Protein AF-A0A6N9PZN3-F1 (afdb_monomer_lite)

Sequence (174 aa):
MKHQLKQAFTNPKFLVGFVLFMLMLLTAIIYPLLSPFGALDMISGGYSAPGTYVSVQDVAGSNKAEALKVETVGGSAASLLTEDNKKDMKDWLVKFGGLDESEIDISNGDALVEQWFAHYDSANKQKGITSAKKKAYVRLDNSLREAGADIILATREEDGSLAESRTVASNEFV

Foldseek 3Di:
DVVVVVVQCPDPVSVVVVVVVVVVVVCVVVVCVVPVDPPPPPVDPDDDDPPPDDDPCCFVVPPPWDQDPDPALFPQVVVLLDPVNLVLLLVCCVQFLVDDSVVRDSVDSRVSVVSCVVRDDLPTDPPPDDPVSSVVSVVSNVSSVVLQDWDWDWDQDPVRDTDTPDTHHSRTDD

pLDDT: mean 76.06, std 12.6, range [45.22, 96.19]

Radius of gyration: 31.19 Å; chains: 1; bounding box: 71×50×85 Å

Secondary structure (DSSP, 8-state):
-HHHHHHHHT-HHHHHHHHHHHHHHHHHHHHHHH--S-TT---SSSSPPTT----HHHHHH-S--EE-----S-HHHHHH--HHHHHHHHHHIIIII---GGG--SS-HHHHHHHHHHH--TTS--TT--HHHHHHHHHHHHHHHHHTSPEEEEEEPTTS-EEEEEEE-TTEE-

Structure (mmCIF, N/CA/C/O backbone):
data_AF-A0A6N9PZN3-F1
#
_entry.id   AF-A0A6N9PZN3-F1
#
loop_
_atom_site.group_PDB
_atom_site.id
_atom_site.type_symbol
_atom_site.label_atom_id
_atom_site.label_alt_id
_atom_site.label_comp_id
_atom_site.label_asym_id
_atom_site.label_entity_id
_atom_site.label_seq_id
_atom_site.pdbx_PDB_ins_code
_atom_site.Cartn_x
_atom_site.Cartn_y
_atom_site.Cartn_z
_atom_site.occupancy
_atom_site.B_iso_or_equiv
_atom_site.auth_seq_id
_atom_site.auth_comp_id
_atom_site.auth_asym_id
_atom_site.auth_atom_id
_atom_site.pdbx_PDB_model_num
ATOM 1 N N . MET A 1 1 ? -42.138 22.765 55.118 1.00 61.88 1 MET A N 1
ATOM 2 C CA . MET A 1 1 ? -41.385 22.786 53.838 1.00 61.88 1 MET A CA 1
ATOM 3 C C . MET A 1 1 ? -42.233 22.472 52.603 1.00 61.88 1 MET A C 1
ATOM 5 O O . MET A 1 1 ? -42.059 23.141 51.595 1.00 61.88 1 MET A O 1
ATOM 9 N N . LYS A 1 2 ? -43.201 21.540 52.659 1.00 73.50 2 LYS A N 1
ATOM 10 C CA . LYS A 1 2 ? -44.092 21.206 51.521 1.00 73.50 2 LYS A CA 1
ATOM 11 C C . LYS A 1 2 ? -44.794 22.427 50.892 1.00 73.50 2 LYS A C 1
ATOM 13 O O . LYS A 1 2 ? -44.926 22.514 49.678 1.00 73.50 2 LYS A O 1
ATOM 18 N N . HIS A 1 3 ? -45.186 23.395 51.724 1.00 78.25 3 HIS A N 1
ATOM 19 C CA . HIS A 1 3 ? -45.848 24.628 51.287 1.00 78.25 3 HIS A CA 1
ATOM 20 C C . HIS A 1 3 ? -44.911 25.602 50.549 1.00 78.25 3 HIS A C 1
ATOM 22 O O . HIS A 1 3 ? -45.332 26.247 49.596 1.00 78.25 3 HIS A O 1
ATOM 28 N N . GLN A 1 4 ? -43.637 25.661 50.950 1.00 77.50 4 GLN A N 1
ATOM 29 C CA . GLN A 1 4 ? -42.615 26.506 50.319 1.00 77.50 4 GLN A CA 1
ATOM 30 C C . GLN A 1 4 ? -42.204 25.951 48.948 1.00 77.50 4 GLN A C 1
ATOM 32 O O . GLN A 1 4 ? -42.106 26.707 47.989 1.00 77.50 4 GLN A O 1
ATOM 37 N N . LEU A 1 5 ? -42.065 24.623 48.827 1.00 77.31 5 LEU A N 1
ATOM 38 C CA . LEU A 1 5 ? -41.862 23.958 47.533 1.00 77.31 5 LEU A CA 1
ATOM 39 C C . LEU A 1 5 ? -43.017 24.246 46.571 1.00 77.31 5 LEU A C 1
ATOM 41 O O . LEU A 1 5 ? -42.789 24.641 45.433 1.00 77.31 5 LEU A O 1
ATOM 45 N N . LYS A 1 6 ? -44.264 24.116 47.039 1.00 79.31 6 LYS A N 1
ATOM 46 C CA . LYS A 1 6 ? -45.448 24.392 46.214 1.00 79.31 6 LYS A CA 1
ATOM 47 C C . LYS A 1 6 ? -45.486 25.848 45.729 1.00 79.31 6 LYS A C 1
ATOM 49 O O . LYS A 1 6 ? -45.873 26.092 44.593 1.00 79.31 6 LYS A O 1
ATOM 54 N N . GLN A 1 7 ? -45.035 26.786 46.565 1.00 79.00 7 GLN A N 1
ATOM 55 C CA . GLN A 1 7 ? -44.965 28.212 46.240 1.00 79.00 7 GLN A CA 1
ATOM 56 C C . GLN A 1 7 ? -43.859 28.545 45.222 1.00 79.00 7 GLN A C 1
ATOM 58 O O . GLN A 1 7 ? -44.049 29.423 44.377 1.00 79.00 7 GLN A O 1
ATOM 63 N N . ALA A 1 8 ? -42.734 27.825 45.249 1.00 78.69 8 ALA A N 1
ATOM 64 C CA . ALA A 1 8 ? -41.669 27.978 44.258 1.00 78.69 8 ALA A CA 1
ATOM 65 C C . ALA A 1 8 ? -42.148 27.592 42.846 1.00 78.69 8 ALA A C 1
ATOM 67 O O . ALA A 1 8 ? -41.953 28.356 41.903 1.00 78.69 8 ALA A O 1
ATOM 68 N N . PHE A 1 9 ? -42.870 26.473 42.709 1.00 79.44 9 PHE A N 1
ATOM 69 C CA . PHE A 1 9 ? -43.388 25.992 41.418 1.00 79.44 9 PHE A CA 1
ATOM 70 C C . PHE A 1 9 ? -44.537 26.825 40.828 1.00 79.44 9 PHE A C 1
ATOM 72 O O . PHE A 1 9 ? -44.836 26.690 39.645 1.00 79.44 9 PHE A O 1
ATOM 79 N N . THR A 1 10 ? -45.160 27.709 41.608 1.00 84.44 10 THR A N 1
ATOM 80 C CA . THR A 1 10 ? -46.154 28.674 41.101 1.00 84.44 10 THR A CA 1
ATOM 81 C C . THR A 1 10 ? -45.542 29.934 40.490 1.00 84.44 10 THR A C 1
ATOM 83 O O . THR A 1 10 ? -46.254 30.690 39.833 1.00 84.44 10 THR A O 1
ATOM 86 N N . ASN A 1 11 ? -44.243 30.195 40.685 1.00 88.19 11 ASN A N 1
ATOM 87 C CA . ASN A 1 11 ? -43.590 31.352 40.079 1.00 88.19 11 ASN A CA 1
ATOM 88 C C . ASN A 1 11 ? -43.159 31.023 38.634 1.00 88.19 11 ASN A C 1
ATOM 90 O O . ASN A 1 11 ? -42.298 30.160 38.444 1.00 88.19 11 ASN A O 1
ATOM 94 N N . PRO A 1 12 ? -43.679 31.725 37.609 1.00 86.19 12 PRO A N 1
ATOM 95 C CA . PRO A 1 12 ? -43.392 31.411 36.209 1.00 86.19 12 PRO A CA 1
ATOM 96 C C . PRO A 1 12 ? -41.902 31.525 35.857 1.00 86.19 12 PRO A C 1
ATOM 98 O O . PRO A 1 12 ? -41.405 30.744 35.052 1.00 86.19 12 PRO A O 1
ATOM 101 N N . LYS A 1 13 ? -41.150 32.433 36.498 1.00 88.12 13 LYS A N 1
ATOM 102 C CA . LYS A 1 13 ? -39.698 32.571 36.268 1.00 88.12 13 LYS A CA 1
ATOM 103 C C . LYS A 1 13 ? -38.914 31.373 36.809 1.00 88.12 13 LYS A C 1
ATOM 105 O O . LYS A 1 13 ? -37.952 30.936 36.185 1.00 88.12 13 LYS A O 1
ATOM 110 N N . PHE A 1 14 ? -39.345 30.835 37.952 1.00 90.12 14 PHE A N 1
ATOM 111 C CA . PHE A 1 14 ? -38.751 29.633 38.535 1.00 90.12 14 PHE A CA 1
ATOM 112 C C . PHE A 1 14 ? -39.065 28.400 37.684 1.00 90.12 14 PHE A C 1
ATOM 114 O O . PHE A 1 14 ? -38.170 27.603 37.421 1.00 90.12 14 PHE A O 1
ATOM 121 N N . LEU A 1 15 ? -40.304 28.277 37.197 1.00 90.06 15 LEU A N 1
ATOM 122 C CA . LEU A 1 15 ? -40.718 27.150 36.364 1.00 90.06 15 LEU A CA 1
ATOM 123 C C . LEU A 1 15 ? -39.910 27.070 35.059 1.00 90.06 15 LEU A C 1
ATOM 125 O O . LEU A 1 15 ? -39.448 25.992 34.703 1.00 90.06 15 LEU A O 1
ATOM 129 N N . VAL A 1 16 ? -39.671 28.203 34.388 1.00 93.62 16 VAL A N 1
ATOM 130 C CA . VAL A 1 16 ? -38.850 28.248 33.163 1.00 93.62 16 VAL A CA 1
ATOM 131 C C . VAL A 1 16 ? -37.410 27.800 33.434 1.00 93.62 16 VAL A C 1
ATOM 133 O O . VAL A 1 16 ? -36.884 26.956 32.711 1.00 93.62 16 VAL A O 1
ATOM 136 N N . GLY A 1 17 ? -36.784 28.313 34.499 1.00 92.19 17 GLY A N 1
ATOM 137 C CA . GLY A 1 17 ? -35.430 27.901 34.885 1.00 92.19 17 GLY A CA 1
ATOM 138 C C . GLY A 1 17 ? -35.352 26.420 35.266 1.00 92.19 17 GLY A C 1
ATOM 139 O O . GLY A 1 17 ? -34.420 25.726 34.868 1.00 92.19 17 GLY A O 1
ATOM 140 N N . PHE A 1 18 ? -36.363 25.914 35.976 1.00 93.00 18 PHE A N 1
ATOM 141 C CA . PHE A 1 18 ? -36.456 24.505 36.351 1.00 93.00 18 PHE A CA 1
ATOM 142 C C . PHE A 1 18 ? -36.615 23.587 35.132 1.00 93.00 18 PHE A C 1
ATOM 144 O O . PHE A 1 18 ? -35.986 22.533 35.081 1.00 93.00 18 PHE A O 1
ATOM 151 N N . VAL A 1 19 ? -37.405 23.989 34.132 1.00 94.12 19 VAL A N 1
ATOM 152 C CA . VAL A 1 19 ? -37.558 23.237 32.877 1.00 94.12 19 VAL A CA 1
ATOM 153 C C . VAL A 1 19 ? -36.246 23.199 32.094 1.00 94.12 19 VAL A C 1
ATOM 155 O O . VAL A 1 19 ? -35.852 22.125 31.649 1.00 94.12 19 VAL A O 1
ATOM 158 N N . LEU A 1 20 ? -35.534 24.325 31.973 1.00 94.50 20 LEU A N 1
ATOM 159 C CA . LEU A 1 20 ? -34.215 24.363 31.327 1.00 94.50 20 LEU A CA 1
ATOM 160 C C . LEU A 1 20 ? -33.199 23.473 32.048 1.00 94.50 20 LEU A C 1
ATOM 162 O O . LEU A 1 20 ? -32.490 22.703 31.405 1.00 94.50 20 LEU A O 1
ATOM 166 N N . PHE A 1 21 ? -33.167 23.533 33.381 1.00 95.44 21 PHE A N 1
ATOM 167 C CA . PHE A 1 21 ? -32.313 22.668 34.190 1.00 95.44 21 PHE A CA 1
ATOM 168 C C . PHE A 1 21 ? -32.648 21.188 33.984 1.00 95.44 21 PHE A C 1
ATOM 170 O O . PHE A 1 21 ? -31.749 20.388 33.741 1.00 95.44 21 PHE A O 1
ATOM 177 N N . MET A 1 22 ? -33.934 20.825 34.028 1.00 95.62 22 MET A N 1
ATOM 178 C CA . MET A 1 22 ? -34.363 19.450 33.782 1.00 95.62 22 MET A CA 1
ATOM 179 C C . MET A 1 22 ? -34.015 18.982 32.375 1.00 95.62 22 MET A C 1
ATOM 181 O O . MET A 1 22 ? -33.626 17.832 32.218 1.00 95.62 22 MET A O 1
ATOM 185 N N . LEU A 1 23 ? -34.105 19.854 31.370 1.00 96.19 23 LEU A N 1
ATOM 186 C CA . LEU A 1 23 ? -33.727 19.534 29.998 1.00 96.19 23 LEU A CA 1
ATOM 187 C C . LEU A 1 23 ? -32.220 19.274 29.888 1.00 96.19 23 LEU A C 1
ATOM 189 O O . LEU A 1 23 ? -31.833 18.251 29.330 1.00 96.19 23 LEU A O 1
ATOM 193 N N . MET A 1 24 ? -31.377 20.120 30.493 1.00 94.06 24 MET A N 1
ATOM 194 C CA . MET A 1 24 ? -29.927 19.884 30.550 1.00 94.06 24 MET A CA 1
ATOM 195 C C . MET A 1 24 ? -29.587 18.588 31.298 1.00 94.06 24 MET A C 1
ATOM 197 O O . MET A 1 24 ? -28.768 17.797 30.827 1.00 94.06 24 MET A O 1
ATOM 201 N N . LEU A 1 25 ? -30.250 18.328 32.428 1.00 94.19 25 LEU A N 1
ATOM 202 C CA . LEU A 1 25 ? -30.064 17.105 33.208 1.00 94.19 25 LEU A CA 1
ATOM 203 C C . LEU A 1 25 ? -30.464 15.858 32.402 1.00 94.19 25 LEU A C 1
ATOM 205 O O . LEU A 1 25 ? -29.723 14.880 32.369 1.00 94.19 25 LEU A O 1
ATOM 209 N N . LEU A 1 26 ? -31.600 15.912 31.701 1.00 94.31 26 LEU A N 1
ATOM 210 C CA . LEU A 1 26 ? -32.060 14.846 30.810 1.00 94.31 26 LEU A CA 1
ATOM 211 C C . LEU A 1 26 ? -31.068 14.599 29.681 1.00 94.31 26 LEU A C 1
ATOM 213 O O . LEU A 1 26 ? -30.733 13.447 29.420 1.00 94.31 26 LEU A O 1
ATOM 217 N N . THR A 1 27 ? -30.559 15.657 29.045 1.00 88.75 27 THR A N 1
ATOM 218 C CA . THR A 1 27 ? -29.546 15.505 27.995 1.00 88.75 27 THR A CA 1
ATOM 219 C C . THR A 1 27 ? -28.266 14.880 28.536 1.00 88.75 27 THR A C 1
ATOM 221 O O . THR A 1 27 ? -27.727 13.993 27.889 1.00 88.75 27 THR A O 1
ATOM 224 N N . ALA A 1 28 ? -27.823 15.242 29.744 1.00 88.00 28 ALA A N 1
ATOM 225 C CA . ALA A 1 28 ? -26.629 14.664 30.358 1.00 88.00 28 ALA A CA 1
ATOM 226 C C . ALA A 1 28 ? -26.782 13.169 30.693 1.00 88.00 28 ALA A C 1
ATOM 228 O O . ALA A 1 28 ? -25.796 12.440 30.661 1.00 88.00 28 ALA A O 1
ATOM 229 N N . ILE A 1 29 ? -28.001 12.705 30.991 1.00 88.44 29 ILE A N 1
ATOM 230 C CA . ILE A 1 29 ? -28.285 11.290 31.281 1.00 88.44 29 ILE A CA 1
ATOM 231 C C . ILE A 1 29 ? -28.529 10.490 29.995 1.00 88.44 29 ILE A C 1
ATOM 233 O O . ILE A 1 29 ? -28.036 9.375 29.870 1.00 88.44 29 ILE A O 1
ATOM 237 N N . ILE A 1 30 ? -29.285 11.032 29.034 1.00 88.81 30 ILE A N 1
ATOM 238 C CA . ILE A 1 30 ? -29.660 10.322 27.799 1.00 88.81 30 ILE A CA 1
ATOM 239 C C . ILE A 1 30 ? -28.504 10.275 26.795 1.00 88.81 30 ILE A C 1
ATOM 241 O O . ILE A 1 30 ? -28.333 9.264 26.114 1.00 88.81 30 ILE A O 1
ATOM 245 N N . TYR A 1 31 ? -27.709 11.342 26.688 1.00 82.25 31 TYR A N 1
ATOM 246 C CA . TYR A 1 31 ? -26.645 11.436 25.685 1.00 82.25 31 TYR A CA 1
ATOM 247 C C . TYR A 1 31 ? -25.620 10.285 25.780 1.00 82.25 31 TYR A C 1
ATOM 249 O O . TYR A 1 31 ? -25.366 9.662 24.749 1.00 82.25 31 TYR A O 1
ATOM 257 N N . PRO A 1 32 ? -25.116 9.898 26.973 1.00 79.12 32 PRO A N 1
ATOM 258 C CA . PRO A 1 32 ? -24.222 8.745 27.106 1.00 79.12 32 PRO A CA 1
ATOM 259 C C . PRO A 1 32 ? -24.856 7.395 26.737 1.00 79.12 32 PRO A C 1
ATOM 261 O O . PRO A 1 32 ? -24.139 6.490 26.325 1.00 79.12 32 PRO A O 1
ATOM 264 N N . LEU A 1 33 ? -26.183 7.233 26.860 1.00 81.88 33 LEU A N 1
ATOM 265 C CA . LEU A 1 33 ? -26.858 5.994 26.444 1.00 81.88 33 LEU A CA 1
ATOM 266 C C . LEU A 1 33 ? -26.947 5.858 24.918 1.00 81.88 33 LEU A C 1
ATOM 268 O O . LEU A 1 33 ? -26.920 4.743 24.405 1.00 81.88 33 LEU A O 1
ATOM 272 N N . LEU A 1 34 ? -27.085 6.974 24.199 1.00 79.06 34 LEU A N 1
ATOM 273 C CA . LEU A 1 34 ? -27.162 6.989 22.734 1.00 79.06 34 LEU A CA 1
ATOM 274 C C . LEU A 1 34 ? -25.773 7.010 22.079 1.00 79.06 34 LEU A C 1
ATOM 276 O O . LEU A 1 34 ? -25.614 6.498 20.974 1.00 79.06 34 LEU A O 1
ATOM 280 N N . SER A 1 35 ? -24.777 7.585 22.757 1.00 70.56 35 SER A N 1
ATOM 281 C CA . SER A 1 35 ? -23.383 7.646 22.316 1.00 70.56 35 SER A CA 1
ATOM 282 C C . SER A 1 35 ? -22.458 7.145 23.433 1.00 70.56 35 SER A C 1
ATOM 284 O O . SER A 1 35 ? -21.908 7.960 24.177 1.00 70.56 35 SER A O 1
ATOM 286 N N . PRO A 1 36 ? -22.268 5.817 23.559 1.00 64.69 36 PRO A N 1
ATOM 287 C CA . PRO A 1 36 ? -21.440 5.223 24.611 1.00 64.69 36 PRO A CA 1
ATOM 288 C C . PRO A 1 36 ? -19.939 5.489 24.433 1.00 64.69 36 PRO A C 1
ATOM 290 O O . PRO A 1 36 ? -19.169 5.258 25.361 1.00 64.69 36 PRO A O 1
ATOM 293 N N . PHE A 1 37 ? -19.510 5.963 23.261 1.00 59.38 37 PHE A N 1
ATOM 294 C CA . PHE A 1 37 ? -18.111 6.285 23.001 1.00 59.38 37 PHE A CA 1
ATOM 295 C C . PHE A 1 37 ? -17.765 7.632 23.637 1.00 59.38 37 PHE A C 1
ATOM 297 O O . PHE A 1 37 ? -18.381 8.658 23.325 1.00 59.38 37 PHE A O 1
ATOM 304 N N . GLY A 1 38 ? -16.789 7.631 24.547 1.00 62.94 38 GLY A N 1
ATOM 305 C CA . GLY A 1 38 ? -16.295 8.854 25.157 1.00 62.94 38 GLY A CA 1
ATOM 306 C C . GLY A 1 38 ? -15.686 9.750 24.085 1.00 62.94 38 GLY A C 1
ATOM 307 O O . GLY A 1 38 ? -14.884 9.296 23.274 1.00 62.94 38 GLY A O 1
ATOM 308 N N . ALA A 1 39 ? -15.994 11.049 24.110 1.00 52.28 39 ALA A N 1
ATOM 309 C CA . ALA A 1 39 ? -15.375 12.042 23.218 1.00 52.28 39 ALA A CA 1
ATOM 310 C C . ALA A 1 39 ? -13.831 12.128 23.353 1.00 52.28 39 ALA A C 1
ATOM 312 O O . ALA A 1 39 ? -13.190 12.891 22.638 1.00 52.28 39 ALA A O 1
ATOM 313 N N . LEU A 1 40 ? -13.249 11.359 24.281 1.00 53.62 40 LEU A N 1
ATOM 314 C CA . LEU A 1 40 ? -11.833 11.271 24.622 1.00 53.62 40 LEU A CA 1
ATOM 315 C C . LEU A 1 40 ? -11.193 9.910 24.301 1.00 53.62 40 LEU A C 1
ATOM 317 O O . LEU A 1 40 ? -9.983 9.790 24.466 1.00 53.62 40 LEU A O 1
ATOM 321 N N . ASP A 1 41 ? -11.933 8.917 23.793 1.00 55.62 41 ASP A N 1
ATOM 322 C CA . ASP A 1 41 ? -11.372 7.603 23.416 1.00 55.62 41 ASP A CA 1
ATOM 323 C C . ASP A 1 41 ? -10.651 7.638 22.052 1.00 55.62 41 ASP A C 1
ATOM 325 O O . ASP A 1 41 ? -10.643 6.672 21.286 1.00 55.62 41 ASP A O 1
ATOM 329 N N . MET A 1 42 ? -10.025 8.770 21.722 1.00 56.22 42 MET A N 1
ATOM 330 C CA . MET A 1 42 ? -9.203 8.919 20.525 1.00 56.22 42 MET A CA 1
ATOM 331 C C . MET A 1 42 ? -7.842 8.262 20.793 1.00 56.22 42 MET A C 1
ATOM 333 O O . MET A 1 42 ? -6.926 8.874 21.335 1.00 56.22 42 MET A O 1
ATOM 337 N N . ILE A 1 43 ? -7.748 6.968 20.479 1.00 55.75 43 ILE A N 1
ATOM 338 C CA . ILE A 1 43 ? -6.611 6.105 20.850 1.00 55.75 43 ILE A CA 1
ATOM 339 C C . ILE A 1 43 ? -5.468 6.168 19.808 1.00 55.75 43 ILE A C 1
ATOM 341 O O . ILE A 1 43 ? -4.382 5.646 20.052 1.00 55.75 43 ILE A O 1
ATOM 345 N N . SER A 1 44 ? -5.643 6.856 18.668 1.00 52.88 44 SER A N 1
ATOM 346 C CA . SER A 1 44 ? -4.559 7.098 17.697 1.00 52.88 44 SER A CA 1
ATOM 347 C C . SER A 1 44 ? -4.429 8.565 17.280 1.00 52.88 44 SER A C 1
ATOM 349 O O . SER A 1 44 ? -5.327 9.376 17.496 1.00 52.88 44 SER A O 1
ATOM 351 N N . GLY A 1 45 ? -3.287 8.914 16.677 1.00 57.03 45 GLY A N 1
ATOM 352 C CA . GLY A 1 45 ? -2.956 10.266 16.208 1.00 57.03 45 GLY A CA 1
ATOM 353 C C . GLY A 1 45 ? -3.765 10.763 14.997 1.00 57.03 45 GLY A C 1
ATOM 354 O O . GLY A 1 45 ? -3.179 11.352 14.093 1.00 57.03 45 GLY A O 1
ATOM 355 N N . GLY A 1 46 ? -5.080 10.522 14.953 1.00 61.22 46 GLY A N 1
ATOM 356 C CA . GLY A 1 46 ? -5.996 10.948 13.889 1.00 61.22 46 GLY A CA 1
ATOM 357 C C . GLY A 1 46 ? -7.478 10.899 14.301 1.00 61.22 46 GLY A C 1
ATOM 358 O O . GLY A 1 46 ? -7.798 10.600 15.444 1.00 61.22 46 GLY A O 1
ATOM 359 N N . TYR A 1 47 ? -8.388 11.178 13.357 1.00 56.62 47 TYR A N 1
ATOM 360 C CA . TYR A 1 47 ? -9.855 11.194 13.554 1.00 56.62 47 TYR A CA 1
ATOM 361 C 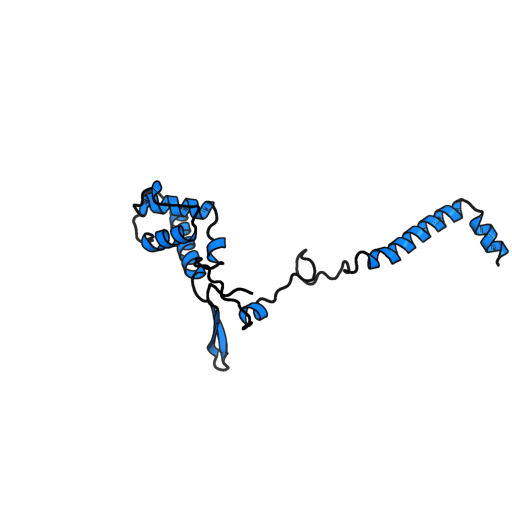C . TYR A 1 47 ? -10.536 9.824 13.355 1.00 56.62 47 TYR A C 1
ATOM 363 O O . TYR A 1 47 ? -11.737 9.756 13.093 1.00 56.62 47 TYR A O 1
ATOM 371 N N . SER A 1 48 ? -9.782 8.727 13.406 1.00 53.97 48 SER A N 1
ATOM 372 C CA . SER A 1 48 ? -10.334 7.390 13.168 1.00 53.97 48 SER A CA 1
ATOM 373 C C . SER A 1 48 ? -11.121 6.896 14.381 1.00 53.97 48 SER A C 1
ATOM 375 O O . SER A 1 48 ? -10.708 7.092 15.522 1.00 53.97 48 SER A O 1
ATOM 377 N N . ALA A 1 49 ? -12.257 6.245 14.134 1.00 54.59 49 ALA A N 1
ATOM 378 C CA . ALA A 1 49 ? -13.104 5.714 15.194 1.00 54.59 49 ALA A CA 1
ATOM 379 C C . ALA A 1 49 ? -12.426 4.538 15.931 1.00 54.59 49 ALA A C 1
ATOM 381 O O . ALA A 1 49 ? -11.769 3.711 15.283 1.00 54.59 49 ALA A O 1
ATOM 382 N N . PRO A 1 50 ? -12.623 4.402 17.257 1.00 53.12 50 PRO A N 1
ATOM 383 C CA . PRO A 1 50 ? -12.156 3.240 18.006 1.00 53.12 50 PRO A CA 1
ATOM 384 C C . PRO A 1 50 ? -12.727 1.946 17.401 1.00 53.12 50 PRO A C 1
ATOM 386 O O . PRO A 1 50 ? -13.913 1.866 17.091 1.00 53.12 50 PRO A O 1
ATOM 389 N N . GLY A 1 51 ? -11.863 0.944 17.202 1.00 55.25 51 GLY A N 1
ATOM 390 C CA . GLY A 1 51 ? -12.218 -0.345 16.586 1.00 55.25 51 GLY A CA 1
ATOM 391 C C . GLY A 1 51 ? -11.730 -0.564 15.146 1.00 55.25 51 GLY A C 1
ATOM 392 O O . GLY A 1 51 ? -11.917 -1.655 14.622 1.00 55.25 51 GLY A O 1
ATOM 393 N N . THR A 1 52 ? -11.068 0.414 14.513 1.00 54.38 52 THR A N 1
ATOM 394 C CA . THR A 1 52 ? -10.446 0.258 13.172 1.00 54.38 52 THR A CA 1
ATOM 395 C C . THR A 1 52 ? -8.947 -0.052 13.206 1.00 54.38 52 THR A C 1
ATOM 397 O O . THR A 1 52 ? -8.278 -0.044 12.174 1.00 54.38 52 THR A O 1
ATOM 400 N N . TYR A 1 53 ? -8.390 -0.322 14.385 1.00 56.44 53 TYR A N 1
ATOM 401 C CA . TYR A 1 53 ? -6.956 -0.540 14.534 1.00 56.44 53 TYR A CA 1
ATOM 402 C C . TYR A 1 53 ? -6.626 -2.014 14.357 1.00 56.44 53 TYR A C 1
ATOM 404 O O . TYR A 1 53 ? -6.935 -2.837 15.216 1.00 56.44 53 TYR A O 1
ATOM 412 N N . VAL A 1 54 ? -5.974 -2.328 13.245 1.00 62.53 54 VAL A N 1
ATOM 413 C CA . VAL A 1 54 ? -5.376 -3.638 13.016 1.00 62.53 54 VAL A CA 1
ATOM 414 C C . VAL A 1 54 ? -3.875 -3.510 13.271 1.00 62.53 54 VAL A C 1
ATOM 416 O O . VAL A 1 54 ? -3.210 -2.653 12.687 1.00 62.53 54 VAL A O 1
ATOM 419 N N . SER A 1 55 ? -3.340 -4.320 14.187 1.00 61.59 55 SER A N 1
ATOM 420 C CA . SER A 1 55 ? -1.905 -4.339 14.479 1.00 61.59 55 SER A CA 1
ATOM 421 C C . SER A 1 55 ? -1.149 -4.900 13.277 1.00 61.59 55 SER A C 1
ATOM 423 O O . SER A 1 55 ? -1.368 -6.040 12.874 1.00 61.59 55 SER A O 1
ATOM 425 N N . VAL A 1 56 ? -0.228 -4.111 12.717 1.00 65.81 56 VAL A N 1
ATOM 426 C CA . VAL A 1 56 ? 0.623 -4.549 11.597 1.00 65.81 56 VAL A CA 1
ATOM 427 C C . VAL A 1 56 ? 1.490 -5.743 12.007 1.00 65.81 56 VAL A C 1
ATOM 429 O O . VAL A 1 56 ? 1.721 -6.636 11.200 1.00 65.81 56 VAL A O 1
ATOM 432 N N . GLN A 1 57 ? 1.929 -5.790 13.270 1.00 63.69 57 GLN A N 1
ATOM 433 C CA . GLN A 1 57 ? 2.692 -6.922 13.801 1.00 63.69 57 GLN A CA 1
ATOM 434 C C . GLN A 1 57 ? 1.833 -8.180 13.931 1.00 63.69 57 GLN A C 1
ATOM 436 O O . GLN A 1 57 ? 2.306 -9.257 13.578 1.00 63.69 57 GLN A O 1
ATOM 441 N N . ASP A 1 58 ? 0.577 -8.053 14.369 1.00 66.81 58 ASP A N 1
ATOM 442 C CA . ASP A 1 58 ? -0.320 -9.211 14.465 1.00 66.81 58 ASP A CA 1
ATOM 443 C C . ASP A 1 58 ? -0.700 -9.724 13.077 1.00 66.81 58 ASP A C 1
ATOM 445 O O . ASP A 1 58 ? -0.761 -10.929 12.881 1.00 66.81 58 ASP A O 1
ATOM 449 N N . VAL A 1 59 ? -0.902 -8.837 12.099 1.00 71.62 59 VAL A N 1
ATOM 450 C CA . VAL A 1 59 ? -1.183 -9.217 10.703 1.00 71.62 59 VAL A CA 1
ATOM 451 C C . VAL A 1 59 ? 0.012 -9.929 10.083 1.00 71.62 59 VAL A C 1
ATOM 453 O O . VAL A 1 59 ? -0.138 -11.041 9.587 1.00 71.62 59 VAL A O 1
ATOM 456 N N . ALA A 1 60 ? 1.205 -9.335 10.164 1.00 70.44 60 ALA A N 1
ATOM 457 C CA . ALA A 1 60 ? 2.418 -9.926 9.607 1.00 70.44 60 ALA A CA 1
ATOM 458 C C . ALA A 1 60 ? 2.788 -11.249 10.308 1.00 70.44 60 ALA A C 1
ATOM 460 O O . ALA A 1 60 ? 3.170 -12.223 9.665 1.00 70.44 60 ALA A O 1
ATOM 461 N N . GLY A 1 61 ? 2.632 -11.318 11.633 1.00 63.59 61 GLY A N 1
ATOM 462 C CA . GLY A 1 61 ? 2.919 -12.513 12.428 1.00 63.59 61 GLY A CA 1
ATOM 463 C C . GLY A 1 61 ? 1.815 -13.580 12.422 1.00 63.59 61 GLY A C 1
ATOM 464 O O . GLY A 1 61 ? 2.048 -14.689 12.899 1.00 63.59 61 GLY A O 1
ATOM 465 N N . SER A 1 62 ? 0.618 -13.288 11.903 1.00 66.62 62 SER A N 1
ATOM 466 C CA . SER A 1 62 ? -0.542 -14.188 11.982 1.00 66.62 62 SER A CA 1
ATOM 467 C C . SER A 1 62 ? -0.450 -15.345 10.993 1.00 66.62 62 SER A C 1
ATOM 469 O O . SER A 1 62 ? -0.492 -15.141 9.782 1.00 66.62 62 SER A O 1
ATOM 471 N N . ASN A 1 63 ? -0.447 -16.582 11.493 1.00 62.19 63 ASN A N 1
ATOM 472 C CA . ASN A 1 63 ? -0.562 -17.795 10.667 1.00 62.19 63 ASN A CA 1
ATOM 473 C C . ASN A 1 63 ? -1.995 -18.053 10.146 1.00 62.19 63 ASN A C 1
ATOM 475 O O . ASN A 1 63 ? -2.284 -19.149 9.676 1.00 62.19 63 ASN A O 1
ATOM 479 N N . LYS A 1 64 ? -2.913 -17.085 10.274 1.00 62.09 64 LYS A N 1
ATOM 480 C CA . LYS A 1 64 ? -4.312 -17.177 9.816 1.00 62.09 64 LYS A CA 1
ATOM 481 C C . LYS A 1 64 ? -4.556 -16.385 8.529 1.00 62.09 64 LYS A C 1
ATOM 483 O O . LYS A 1 64 ? -5.621 -15.797 8.379 1.00 62.09 64 LYS A O 1
ATOM 488 N N . ALA A 1 65 ? -3.556 -16.301 7.659 1.00 64.62 65 ALA A N 1
ATOM 489 C CA . ALA A 1 65 ? -3.746 -15.690 6.355 1.00 64.62 65 ALA A CA 1
ATOM 490 C C . ALA A 1 65 ? -4.490 -16.665 5.433 1.00 64.62 65 ALA A C 1
ATOM 492 O O . ALA A 1 65 ? -4.192 -17.860 5.414 1.00 64.62 65 ALA A O 1
ATOM 493 N N . GLU A 1 66 ? -5.453 -16.151 4.675 1.00 57.19 66 GLU A N 1
ATOM 494 C CA . GLU A 1 66 ? -6.123 -16.902 3.617 1.00 57.19 66 GLU A CA 1
ATOM 495 C C . GLU A 1 66 ? -5.426 -16.593 2.289 1.00 57.19 66 GLU A C 1
ATOM 497 O O . GLU A 1 66 ? -5.259 -15.429 1.911 1.00 57.19 66 GLU A O 1
ATOM 502 N N . ALA A 1 67 ? -5.010 -17.640 1.575 1.00 58.78 67 ALA A N 1
ATOM 503 C CA . ALA A 1 67 ? -4.428 -17.496 0.247 1.00 58.78 67 ALA A CA 1
ATOM 504 C C . ALA A 1 67 ? -5.555 -17.289 -0.769 1.00 58.78 67 ALA A C 1
ATOM 506 O O . ALA A 1 67 ? -6.306 -18.217 -1.097 1.00 58.78 67 ALA A O 1
ATOM 507 N N . LEU A 1 68 ? -5.681 -16.069 -1.287 1.00 54.88 68 LEU A N 1
ATOM 508 C CA . LEU A 1 68 ? -6.659 -15.790 -2.329 1.00 54.88 68 LEU A CA 1
ATOM 509 C C . LEU A 1 68 ? -6.171 -16.388 -3.655 1.00 54.88 68 LEU A C 1
ATOM 511 O O . LEU A 1 68 ? -5.091 -16.070 -4.147 1.00 54.88 68 LEU A O 1
ATOM 515 N N . LYS A 1 69 ? -6.995 -17.247 -4.269 1.00 50.22 69 LYS A N 1
ATOM 516 C CA . LYS A 1 69 ? -6.776 -17.781 -5.626 1.00 50.22 69 LYS A CA 1
ATOM 517 C C . LYS A 1 69 ? -7.188 -16.770 -6.694 1.00 50.22 69 LYS A C 1
ATOM 519 O O . LYS A 1 69 ? -8.018 -17.070 -7.550 1.00 50.22 69 LYS A O 1
ATOM 524 N N . VAL A 1 70 ? -6.660 -15.561 -6.611 1.00 52.59 70 VAL A N 1
ATOM 525 C CA . VAL A 1 70 ? -6.760 -14.604 -7.707 1.00 52.59 70 VAL A CA 1
ATOM 526 C C . VAL A 1 70 ? -5.360 -14.515 -8.295 1.00 52.59 70 VAL A C 1
ATOM 528 O O . VAL A 1 70 ? -4.412 -14.237 -7.564 1.00 52.59 70 VAL A O 1
ATOM 531 N N . GLU A 1 71 ? -5.214 -14.811 -9.588 1.00 45.22 71 GLU A N 1
ATOM 532 C CA . GLU A 1 71 ? -4.000 -14.509 -10.362 1.00 45.22 71 GLU A CA 1
ATOM 533 C C . GLU A 1 71 ? -3.893 -12.987 -10.527 1.00 45.22 71 GLU A C 1
ATOM 535 O O . GLU A 1 71 ? -3.963 -12.461 -11.627 1.00 45.22 71 GLU A O 1
ATOM 540 N N . THR A 1 72 ? -3.813 -12.251 -9.422 1.00 47.78 72 THR A N 1
ATOM 541 C CA . THR A 1 72 ? -3.453 -10.841 -9.475 1.00 47.78 72 THR A CA 1
ATOM 542 C C . THR A 1 72 ? -1.949 -10.755 -9.363 1.00 47.78 72 THR A C 1
ATOM 544 O O . THR A 1 72 ? -1.362 -11.411 -8.496 1.00 47.78 72 THR A O 1
ATOM 547 N N . VAL A 1 73 ? -1.327 -9.864 -10.128 1.00 50.19 73 VAL A N 1
ATOM 548 C CA . VAL A 1 73 ? -0.128 -9.188 -9.630 1.00 50.19 73 VAL A CA 1
ATOM 549 C C . VAL A 1 73 ? -0.544 -8.650 -8.262 1.00 50.19 73 VAL A C 1
ATOM 551 O O . VAL A 1 73 ? -1.485 -7.863 -8.222 1.00 50.19 73 VAL A O 1
ATOM 554 N N . GLY A 1 74 ? 0.017 -9.206 -7.176 1.00 53.06 74 GLY A N 1
ATOM 555 C CA . GLY A 1 74 ? -0.558 -9.216 -5.818 1.00 53.06 74 GLY A CA 1
ATOM 556 C C . GLY A 1 74 ? -1.285 -7.931 -5.416 1.00 53.06 74 GLY A C 1
ATOM 557 O O . GLY A 1 74 ? -0.955 -6.859 -5.902 1.00 53.06 74 GLY A O 1
ATOM 558 N N . GLY A 1 75 ? -2.271 -7.988 -4.515 1.00 53.75 75 GLY A N 1
ATOM 559 C CA . GLY A 1 75 ? -3.125 -6.830 -4.167 1.00 53.75 75 GLY A CA 1
ATOM 560 C C . GLY A 1 75 ? -2.387 -5.502 -3.867 1.00 53.75 75 GLY A C 1
ATOM 561 O O . GLY A 1 75 ? -2.968 -4.424 -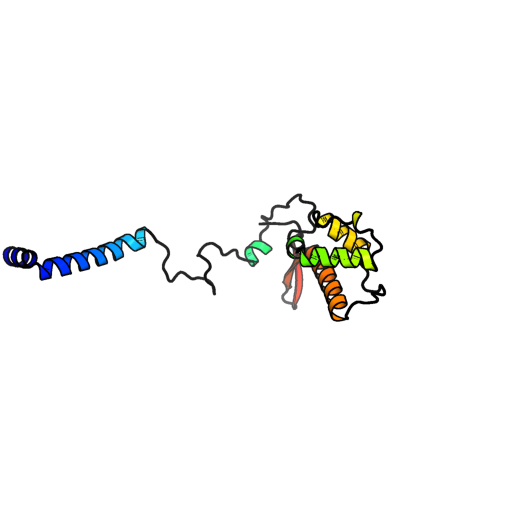3.994 1.00 53.75 75 GLY A O 1
ATOM 562 N N . SER A 1 76 ? -1.092 -5.562 -3.549 1.00 58.69 76 SER A N 1
ATOM 563 C CA . SER A 1 76 ? -0.109 -4.470 -3.559 1.00 58.69 76 SER A CA 1
ATOM 564 C C . SER A 1 76 ? 0.054 -3.746 -4.913 1.00 58.69 76 SER A C 1
ATOM 566 O O . SER A 1 76 ? 0.015 -2.515 -4.953 1.00 58.69 76 SER A O 1
ATOM 568 N N . ALA A 1 77 ? 0.210 -4.451 -6.034 1.00 63.97 77 ALA A N 1
ATOM 569 C CA . ALA A 1 77 ? 0.409 -3.879 -7.366 1.00 63.97 77 ALA A CA 1
ATOM 570 C C . ALA A 1 77 ? -0.855 -3.217 -7.927 1.00 63.97 77 ALA A C 1
ATOM 572 O O . ALA A 1 77 ? -0.753 -2.212 -8.630 1.00 63.97 77 ALA A O 1
ATOM 573 N N . ALA A 1 78 ? -2.046 -3.690 -7.546 1.00 68.00 78 ALA A N 1
ATOM 574 C CA . ALA A 1 78 ? -3.308 -3.039 -7.902 1.00 68.00 78 ALA A CA 1
ATOM 575 C C . ALA A 1 78 ? -3.353 -1.56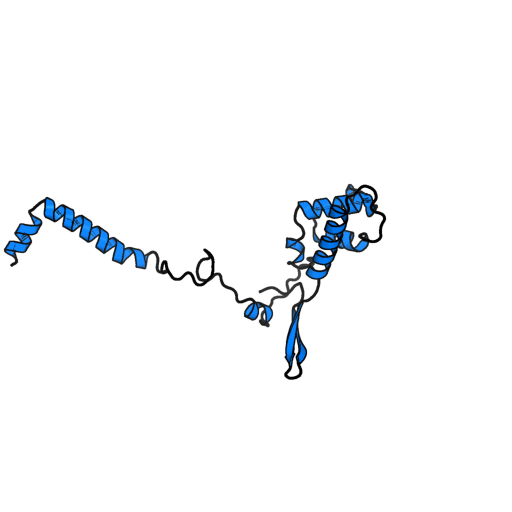6 -7.449 1.00 68.00 78 ALA A C 1
ATOM 577 O O . ALA A 1 78 ? -3.877 -0.712 -8.161 1.00 68.00 78 ALA A O 1
ATOM 578 N N . SER A 1 79 ? -2.736 -1.243 -6.305 1.00 73.38 79 SER A N 1
ATOM 579 C CA . SER A 1 79 ? -2.624 0.142 -5.821 1.00 73.38 79 SER A CA 1
ATOM 580 C C . SER A 1 79 ? -1.688 1.018 -6.671 1.00 73.38 79 SER A C 1
ATOM 582 O O . SER A 1 79 ? -1.853 2.238 -6.721 1.00 73.38 79 SER A O 1
ATOM 584 N N . LEU A 1 80 ? -0.727 0.402 -7.369 1.00 79.81 80 LEU A N 1
ATOM 585 C CA . LEU A 1 80 ? 0.197 1.067 -8.289 1.00 79.81 80 LEU A CA 1
ATOM 586 C C . LEU A 1 80 ? -0.412 1.249 -9.684 1.00 79.81 80 LEU A C 1
ATOM 588 O O . LEU A 1 80 ? 0.003 2.148 -10.413 1.00 79.81 80 LEU A O 1
ATOM 592 N N . LEU A 1 81 ? -1.417 0.451 -10.048 1.00 82.81 81 LEU A N 1
ATOM 593 C CA . LEU A 1 81 ? -2.150 0.538 -11.313 1.00 82.81 81 LEU A CA 1
ATOM 594 C C . LEU A 1 81 ? -3.226 1.635 -11.282 1.00 82.81 81 LEU A C 1
ATOM 596 O O . LEU A 1 81 ? -4.397 1.405 -11.583 1.00 82.81 81 LEU A O 1
ATOM 600 N N . THR A 1 82 ? -2.825 2.857 -10.936 1.00 85.31 82 THR A N 1
ATOM 601 C CA . THR A 1 82 ? -3.675 4.042 -11.105 1.00 85.31 82 THR A CA 1
ATOM 602 C C . THR A 1 82 ? -3.908 4.325 -12.590 1.00 85.31 82 THR A C 1
ATOM 604 O O . THR A 1 82 ? -3.101 3.944 -13.438 1.00 85.31 82 THR A O 1
ATOM 607 N N . GLU A 1 83 ? -4.990 5.028 -12.928 1.00 86.38 83 GLU A N 1
ATOM 608 C CA . GLU A 1 83 ? -5.305 5.378 -14.324 1.00 86.38 83 GLU A CA 1
ATOM 609 C C . GLU A 1 83 ? -4.158 6.129 -15.022 1.00 86.38 83 GLU A C 1
ATOM 611 O O . GLU A 1 83 ? -3.835 5.851 -16.178 1.00 86.38 83 GLU A O 1
ATOM 616 N N . ASP A 1 84 ? -3.472 7.014 -14.294 1.00 86.69 84 ASP A N 1
ATOM 617 C CA . ASP A 1 84 ? -2.299 7.728 -14.804 1.00 86.69 84 ASP A CA 1
ATOM 618 C C . ASP A 1 84 ? -1.122 6.782 -15.077 1.00 86.69 84 ASP A C 1
ATOM 620 O O . ASP A 1 84 ? -0.502 6.865 -16.138 1.00 86.69 84 ASP A O 1
ATOM 624 N N . ASN A 1 85 ? -0.836 5.848 -14.162 1.00 87.50 85 ASN A N 1
ATOM 625 C CA . ASN A 1 85 ? 0.251 4.884 -14.334 1.00 87.50 85 ASN A CA 1
ATOM 626 C C . ASN A 1 85 ? -0.046 3.898 -15.468 1.00 87.50 85 ASN A C 1
ATOM 628 O O . ASN A 1 85 ? 0.837 3.630 -16.279 1.00 87.50 85 ASN A O 1
ATOM 632 N N . LYS A 1 86 ? -1.288 3.416 -15.593 1.00 88.81 86 LYS A N 1
ATOM 633 C CA . LYS A 1 86 ? -1.715 2.558 -16.709 1.00 88.81 86 LYS A CA 1
ATOM 634 C C . LYS A 1 86 ? -1.539 3.255 -18.054 1.00 88.81 86 LYS A C 1
ATOM 636 O O . LYS A 1 86 ? -1.009 2.668 -18.998 1.00 88.81 86 LYS A O 1
ATOM 641 N N . LYS A 1 87 ? -1.944 4.525 -18.141 1.00 89.19 87 LYS A N 1
ATOM 642 C CA . LYS A 1 87 ? -1.750 5.339 -19.343 1.00 89.19 87 LYS A CA 1
ATOM 643 C C . LYS A 1 87 ? -0.269 5.521 -19.653 1.00 89.19 87 LYS A C 1
ATOM 645 O O . LYS A 1 87 ? 0.133 5.366 -20.799 1.00 89.19 87 LYS A O 1
ATOM 650 N N . ASP A 1 88 ? 0.539 5.808 -18.640 1.00 88.88 88 ASP A N 1
ATOM 651 C CA . ASP A 1 88 ? 1.984 5.960 -18.776 1.00 88.88 88 ASP A CA 1
ATOM 652 C C . ASP A 1 88 ? 2.674 4.670 -19.241 1.00 88.88 88 ASP A C 1
ATOM 654 O O . ASP A 1 88 ? 3.580 4.738 -20.079 1.00 88.88 88 ASP A O 1
ATOM 658 N N . MET A 1 89 ? 2.231 3.513 -18.738 1.00 88.69 89 MET A N 1
ATOM 659 C CA . MET A 1 89 ? 2.701 2.194 -19.162 1.00 88.69 89 MET A CA 1
ATOM 660 C C . MET A 1 89 ? 2.350 1.933 -20.625 1.00 88.69 89 MET A C 1
ATOM 662 O O . MET A 1 89 ? 3.240 1.633 -21.420 1.00 88.69 89 MET A O 1
ATOM 666 N N . LYS A 1 90 ? 1.081 2.134 -21.002 1.00 88.75 90 LYS A N 1
ATOM 667 C CA . LYS A 1 90 ? 0.615 2.017 -22.390 1.00 88.75 90 LYS A CA 1
ATOM 668 C C . LYS A 1 90 ? 1.411 2.929 -23.327 1.00 88.75 90 LYS A C 1
ATOM 670 O O . LYS A 1 90 ? 1.922 2.474 -24.345 1.00 88.75 90 LYS A O 1
ATOM 675 N N . ASP A 1 91 ? 1.579 4.199 -22.965 1.00 89.06 91 ASP A N 1
ATOM 676 C CA . ASP A 1 91 ? 2.329 5.182 -23.751 1.00 89.06 91 ASP A CA 1
ATOM 677 C C . ASP A 1 91 ? 3.767 4.727 -24.027 1.00 89.06 91 ASP A C 1
ATOM 679 O O . ASP A 1 91 ? 4.289 4.924 -25.126 1.00 89.06 91 ASP A O 1
ATOM 683 N N . TRP A 1 92 ? 4.423 4.136 -23.028 1.00 89.38 92 TRP A N 1
ATOM 684 C CA . TRP A 1 92 ? 5.783 3.631 -23.172 1.00 89.38 92 TRP A CA 1
ATOM 685 C C . TRP A 1 92 ? 5.827 2.347 -24.011 1.00 89.38 92 TRP A C 1
ATOM 687 O O . TRP A 1 92 ? 6.691 2.232 -24.880 1.00 89.38 92 TRP A O 1
ATOM 697 N N . LEU A 1 93 ? 4.884 1.421 -23.812 1.00 88.69 93 LEU A N 1
ATOM 698 C CA . LEU A 1 93 ? 4.781 0.176 -24.581 1.00 88.69 93 LEU A CA 1
ATOM 699 C C . LEU A 1 93 ? 4.559 0.443 -26.076 1.00 88.69 93 LEU A C 1
ATOM 701 O O . LEU A 1 93 ? 5.245 -0.152 -26.905 1.00 88.69 93 LEU A O 1
ATOM 705 N N . VAL A 1 94 ? 3.710 1.415 -26.422 1.00 88.06 94 VAL A N 1
ATOM 706 C CA . VAL A 1 94 ? 3.493 1.828 -27.819 1.00 88.06 94 VAL A CA 1
ATOM 707 C C . VAL A 1 94 ? 4.729 2.519 -28.403 1.00 88.06 94 VAL A C 1
ATOM 709 O O . VAL A 1 94 ? 5.164 2.218 -29.512 1.00 88.06 94 VAL A O 1
ATOM 712 N N . LYS A 1 95 ? 5.329 3.468 -27.671 1.00 85.50 95 LYS A N 1
ATOM 713 C CA . LYS A 1 95 ? 6.418 4.309 -28.209 1.00 85.50 95 LYS A CA 1
ATOM 714 C C . LYS A 1 95 ? 7.780 3.617 -28.237 1.00 85.50 95 LYS A C 1
ATOM 716 O O . LYS A 1 95 ? 8.615 3.965 -29.072 1.00 85.50 95 LYS A O 1
ATOM 721 N N . PHE A 1 96 ? 8.033 2.709 -27.299 1.00 84.44 96 PHE A N 1
ATOM 722 C CA . PHE A 1 96 ? 9.352 2.112 -27.071 1.00 84.44 96 PHE A CA 1
ATOM 723 C C . PHE A 1 96 ? 9.325 0.585 -26.963 1.00 84.44 96 PHE A C 1
ATOM 725 O O . PHE A 1 96 ? 10.327 -0.037 -27.309 1.00 84.44 96 PHE A O 1
ATOM 732 N N . GLY A 1 97 ? 8.215 -0.007 -26.512 1.00 79.62 97 GLY A N 1
ATOM 733 C CA . GLY A 1 97 ? 8.033 -1.464 -26.440 1.00 79.62 97 GLY A CA 1
ATOM 734 C C . GLY A 1 97 ? 7.716 -2.118 -27.789 1.00 79.62 97 GLY A C 1
ATOM 735 O O . GLY A 1 97 ? 7.937 -3.316 -27.947 1.00 79.62 97 GLY A O 1
ATOM 736 N N . GLY A 1 98 ? 7.258 -1.333 -28.771 1.00 79.75 98 GLY A N 1
ATOM 737 C CA . GLY A 1 98 ? 6.946 -1.808 -30.120 1.00 79.75 98 GLY A CA 1
ATOM 738 C C . GLY A 1 98 ? 5.608 -2.541 -30.240 1.00 79.75 98 GLY A C 1
ATOM 739 O O . GLY A 1 98 ? 5.417 -3.238 -31.232 1.00 79.75 98 GLY A O 1
ATOM 740 N N . LEU A 1 99 ? 4.714 -2.394 -29.256 1.00 82.25 99 LEU A N 1
ATOM 741 C CA . LEU A 1 99 ? 3.354 -2.938 -29.305 1.00 82.25 99 LEU A CA 1
ATOM 742 C C . LEU A 1 99 ? 2.405 -1.968 -30.015 1.00 82.25 99 LEU A C 1
ATOM 744 O O . LEU A 1 99 ? 2.574 -0.747 -29.931 1.00 82.25 99 LEU A O 1
ATOM 748 N N . ASP A 1 100 ? 1.384 -2.506 -30.677 1.00 83.19 100 ASP A N 1
ATOM 749 C CA . ASP A 1 100 ? 0.312 -1.682 -31.232 1.00 83.19 100 ASP A CA 1
ATOM 750 C C . ASP A 1 100 ? -0.640 -1.201 -30.125 1.00 83.19 100 ASP A C 1
ATOM 752 O O . ASP A 1 100 ? -0.843 -1.867 -29.108 1.00 83.19 100 ASP A O 1
ATOM 756 N N . GLU A 1 101 ? -1.259 -0.034 -30.316 1.00 79.44 101 GLU A N 1
ATOM 757 C CA . GLU A 1 101 ? -2.197 0.519 -29.336 1.00 79.44 101 GLU A CA 1
ATOM 758 C C . GLU A 1 101 ? -3.409 -0.401 -29.100 1.00 79.44 101 GLU A C 1
ATOM 760 O O . GLU A 1 101 ? -3.984 -0.397 -28.010 1.00 79.44 101 GLU A O 1
ATOM 765 N N . SER A 1 102 ? -3.780 -1.192 -30.111 1.00 78.38 102 SER A N 1
ATOM 766 C CA . SER A 1 102 ? -4.893 -2.145 -30.064 1.00 78.38 102 SER A CA 1
ATOM 767 C C . SER A 1 102 ? -4.591 -3.444 -29.306 1.00 78.38 102 SER A C 1
ATOM 769 O O . SER A 1 102 ? -5.526 -4.137 -28.909 1.00 78.38 102 SER A O 1
ATOM 771 N N . GLU A 1 103 ? -3.316 -3.760 -29.067 1.00 78.38 103 GLU A N 1
ATOM 772 C CA . GLU A 1 103 ? -2.882 -4.970 -28.348 1.00 78.38 103 GLU A CA 1
ATOM 773 C C . GLU A 1 103 ? -2.821 -4.764 -26.823 1.00 78.38 103 GLU A C 1
ATOM 775 O O . GLU A 1 103 ? -2.697 -5.726 -26.061 1.00 78.38 103 GLU A O 1
ATOM 780 N N . ILE A 1 104 ? -2.930 -3.510 -26.369 1.00 81.38 104 ILE A N 1
ATOM 781 C CA . ILE A 1 104 ? -2.794 -3.125 -24.963 1.00 81.38 104 ILE A CA 1
ATOM 782 C C . ILE A 1 104 ? -4.170 -2.822 -24.367 1.00 81.38 104 ILE A C 1
ATOM 784 O O . ILE A 1 104 ? -4.768 -1.775 -24.637 1.00 81.38 104 ILE A O 1
ATOM 788 N N . ASP A 1 105 ? -4.641 -3.700 -23.483 1.00 79.25 105 ASP A N 1
ATOM 789 C CA . ASP A 1 105 ? -5.849 -3.471 -22.691 1.00 79.25 105 ASP A CA 1
ATOM 790 C C . ASP A 1 105 ? -5.505 -2.904 -21.304 1.00 79.25 105 ASP A C 1
ATOM 792 O O . ASP A 1 105 ? -4.990 -3.593 -20.429 1.00 79.25 105 ASP A O 1
ATOM 796 N N . ILE A 1 106 ? -5.836 -1.631 -21.086 1.00 80.75 106 ILE A N 1
ATOM 797 C CA . ILE A 1 106 ? -5.692 -0.933 -19.794 1.00 80.75 106 ILE A CA 1
ATOM 798 C C . ILE A 1 106 ? -6.764 -1.327 -18.761 1.00 80.75 106 ILE A C 1
ATOM 800 O O . ILE A 1 106 ? -6.632 -0.997 -17.577 1.00 80.75 106 ILE A O 1
ATOM 804 N N . SER A 1 107 ? -7.820 -2.028 -19.182 1.00 79.94 107 SER A N 1
ATOM 805 C CA . SER A 1 107 ? -8.873 -2.539 -18.294 1.00 79.94 107 SER A CA 1
ATOM 806 C C . SER A 1 107 ? -8.406 -3.783 -17.540 1.00 79.94 107 SER A C 1
ATOM 808 O O . SER A 1 107 ? -8.826 -4.003 -16.404 1.00 79.94 107 SER A O 1
ATOM 810 N N . ASN A 1 108 ? -7.509 -4.565 -18.149 1.00 79.88 108 ASN A N 1
ATOM 811 C CA . ASN A 1 108 ? -6.899 -5.743 -17.550 1.00 79.88 108 ASN A CA 1
ATOM 812 C C . ASN A 1 108 ? -5.508 -5.404 -16.989 1.00 79.88 108 ASN A C 1
ATOM 814 O O . ASN A 1 108 ? -4.499 -5.429 -17.693 1.00 79.88 108 ASN A O 1
ATOM 818 N N . GLY A 1 109 ? -5.470 -5.066 -15.698 1.00 75.75 109 GLY A N 1
ATOM 819 C CA . GLY A 1 109 ? -4.245 -4.668 -15.006 1.00 75.75 109 GLY A CA 1
ATOM 820 C C . GLY A 1 109 ? -3.162 -5.748 -14.982 1.00 75.75 109 GLY A C 1
ATOM 821 O O . GLY A 1 109 ? -1.991 -5.428 -15.165 1.00 75.75 109 GLY A O 1
ATOM 822 N N . ASP A 1 110 ? -3.549 -7.012 -14.816 1.00 75.44 110 ASP A N 1
ATOM 823 C CA . ASP A 1 110 ? -2.602 -8.125 -14.716 1.00 75.44 110 ASP A CA 1
ATOM 824 C C . ASP A 1 110 ? -1.916 -8.388 -16.061 1.00 75.44 110 ASP A C 1
ATOM 826 O O . ASP A 1 110 ? -0.687 -8.430 -16.138 1.00 75.44 110 ASP A O 1
ATOM 830 N N . ALA A 1 111 ? -2.699 -8.431 -17.145 1.00 81.31 111 ALA A N 1
ATOM 831 C CA . ALA A 1 111 ? -2.164 -8.556 -18.500 1.00 81.31 111 ALA A CA 1
ATOM 832 C C . ALA A 1 111 ? -1.251 -7.373 -18.871 1.00 81.31 111 ALA A C 1
ATOM 834 O O . ALA A 1 111 ? -0.210 -7.561 -19.500 1.00 81.31 111 ALA A O 1
ATOM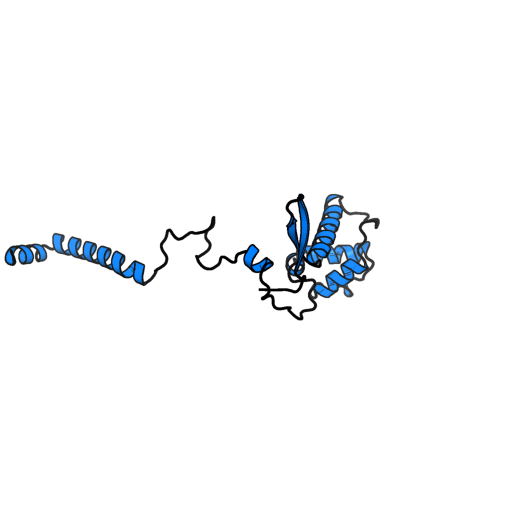 835 N N . LEU A 1 112 ? -1.602 -6.152 -18.449 1.00 84.50 112 LEU A N 1
ATOM 836 C CA . LEU A 1 112 ? -0.788 -4.960 -18.692 1.00 84.50 112 LEU A CA 1
ATOM 837 C C . LEU A 1 112 ? 0.578 -5.036 -17.991 1.00 84.50 112 LEU A C 1
ATOM 839 O O . LEU A 1 112 ? 1.586 -4.625 -18.565 1.00 84.50 112 LEU A O 1
ATOM 843 N N . VAL A 1 113 ? 0.629 -5.548 -16.760 1.00 84.12 113 VAL A N 1
ATOM 844 C CA . VAL A 1 113 ? 1.889 -5.722 -16.020 1.00 84.12 113 VAL A CA 1
ATOM 845 C C . VAL A 1 113 ? 2.734 -6.847 -16.616 1.00 84.12 113 VAL A C 1
ATOM 847 O O . VAL A 1 113 ? 3.951 -6.702 -16.710 1.00 84.12 113 VAL A O 1
ATOM 850 N N . GLU A 1 114 ? 2.119 -7.941 -17.063 1.00 84.19 114 GLU A N 1
ATOM 851 C CA . GLU A 1 114 ? 2.837 -9.024 -17.741 1.00 84.19 114 GLU A CA 1
ATOM 852 C C . GLU A 1 114 ? 3.482 -8.530 -19.047 1.00 84.19 114 GLU A C 1
ATOM 854 O O . GLU A 1 114 ? 4.686 -8.703 -19.258 1.00 84.19 114 GLU A O 1
ATOM 859 N N . GLN A 1 115 ? 2.717 -7.811 -19.877 1.00 85.31 115 GLN A N 1
ATOM 860 C CA . GLN A 1 115 ? 3.228 -7.152 -21.083 1.00 85.31 115 GLN A CA 1
ATOM 861 C C . GLN A 1 115 ? 4.324 -6.132 -20.748 1.00 85.31 115 GLN A C 1
ATOM 863 O O . GLN A 1 115 ? 5.343 -6.052 -21.437 1.00 85.31 115 GLN A O 1
ATOM 868 N N . TRP A 1 116 ? 4.155 -5.374 -19.663 1.00 88.44 116 TRP A N 1
ATOM 869 C CA . TRP A 1 116 ? 5.181 -4.460 -19.178 1.00 88.44 116 TRP A CA 1
ATOM 870 C C . TRP A 1 116 ? 6.479 -5.191 -18.846 1.00 88.44 116 TRP A C 1
ATOM 872 O O . TRP A 1 116 ? 7.520 -4.827 -19.379 1.00 88.44 116 TRP A O 1
ATOM 882 N N . PHE A 1 117 ? 6.453 -6.249 -18.038 1.00 86.19 117 PHE A N 1
ATOM 883 C CA . PHE A 1 117 ? 7.672 -6.976 -17.680 1.00 86.19 117 PHE A CA 1
ATOM 884 C C . PHE A 1 117 ? 8.327 -7.701 -18.857 1.00 86.19 117 PHE A C 1
ATOM 886 O O . PHE A 1 117 ? 9.550 -7.853 -18.848 1.00 86.19 117 PHE A O 1
ATOM 893 N N . ALA A 1 118 ? 7.553 -8.113 -19.862 1.00 86.44 118 ALA A N 1
ATOM 894 C CA . ALA A 1 118 ? 8.080 -8.747 -21.065 1.00 86.44 118 ALA A CA 1
ATOM 895 C C . ALA A 1 118 ? 8.810 -7.762 -21.998 1.00 86.44 118 ALA A C 1
ATOM 897 O O . ALA A 1 118 ? 9.795 -8.137 -22.635 1.00 86.44 118 ALA A O 1
ATOM 898 N N . HIS A 1 119 ? 8.350 -6.509 -22.077 1.00 85.62 119 HIS A N 1
ATOM 899 C CA . HIS A 1 119 ? 8.834 -5.535 -23.065 1.00 85.62 119 HIS A CA 1
ATOM 900 C C . HIS A 1 119 ? 9.604 -4.349 -22.470 1.00 85.62 119 HIS A C 1
ATOM 902 O O . HIS A 1 119 ? 10.308 -3.644 -23.201 1.00 85.62 119 HIS A O 1
ATOM 908 N N . TYR A 1 120 ? 9.481 -4.093 -21.167 1.00 86.12 120 TYR A N 1
ATOM 909 C CA . TYR A 1 120 ? 10.122 -2.957 -20.523 1.00 86.12 120 TYR A CA 1
ATOM 910 C C . TYR A 1 120 ? 11.627 -3.153 -20.366 1.00 86.12 120 TYR A C 1
ATOM 912 O O . TYR A 1 120 ? 12.097 -4.087 -19.721 1.00 86.12 120 TYR A O 1
ATOM 920 N N . ASP A 1 121 ? 12.388 -2.197 -20.900 1.00 83.56 121 ASP A N 1
ATOM 921 C CA . ASP A 1 121 ? 13.831 -2.119 -20.715 1.00 83.56 121 ASP A CA 1
ATOM 922 C C . ASP A 1 121 ? 14.266 -0.672 -20.437 1.00 83.56 121 ASP A C 1
ATOM 924 O O . ASP A 1 121 ? 14.044 0.265 -21.216 1.00 83.56 121 ASP A O 1
ATOM 928 N N . SER A 1 122 ? 14.938 -0.484 -19.302 1.00 81.25 122 SER A N 1
ATOM 929 C CA . SER A 1 122 ? 15.503 0.801 -18.884 1.00 81.25 122 SER A CA 1
ATOM 930 C C . SER A 1 122 ? 16.723 1.234 -19.720 1.00 81.25 122 SER A C 1
ATOM 932 O O . SER A 1 122 ? 17.039 2.437 -19.794 1.00 81.25 122 SER A O 1
ATOM 934 N N . ALA A 1 123 ? 17.396 0.275 -20.368 1.00 77.56 123 ALA A N 1
ATOM 935 C CA . ALA A 1 123 ? 18.543 0.490 -21.243 1.00 77.56 123 ALA A CA 1
ATOM 936 C C . ALA A 1 123 ? 18.132 0.915 -22.662 1.00 77.56 123 ALA A C 1
ATOM 938 O O . ALA A 1 123 ? 18.937 1.539 -23.366 1.00 77.56 123 ALA A O 1
ATOM 939 N N . ASN A 1 124 ? 16.876 0.675 -23.059 1.00 79.50 124 ASN A N 1
ATOM 940 C CA . ASN A 1 124 ? 16.363 1.105 -24.354 1.00 79.50 124 ASN A CA 1
ATOM 941 C C . ASN A 1 124 ? 16.494 2.625 -24.545 1.00 79.50 124 ASN A C 1
ATOM 943 O O . ASN A 1 124 ? 16.297 3.442 -23.633 1.00 79.50 124 ASN A O 1
ATOM 947 N N . LYS A 1 125 ? 16.846 3.029 -25.773 1.00 74.31 125 LYS A N 1
ATOM 948 C CA . LYS A 1 125 ? 17.028 4.441 -26.135 1.00 74.31 125 LYS A CA 1
ATOM 949 C C . LYS A 1 125 ? 15.674 5.135 -26.266 1.00 74.31 125 LYS A C 1
ATOM 951 O O . LYS A 1 125 ? 15.141 5.292 -27.359 1.00 74.31 125 LYS A O 1
ATOM 956 N N . GLN A 1 126 ? 15.169 5.624 -25.141 1.00 78.94 126 GLN A N 1
ATOM 957 C CA . GLN A 1 126 ? 13.939 6.409 -25.055 1.00 78.94 126 GLN A CA 1
ATOM 958 C C . GLN A 1 126 ? 14.194 7.846 -25.562 1.00 78.94 126 GLN A C 1
ATOM 960 O O . GLN A 1 126 ? 14.447 8.771 -24.786 1.00 78.94 126 GLN A O 1
ATOM 965 N N . LYS A 1 127 ? 14.232 8.036 -26.890 1.00 75.44 127 LYS A N 1
ATOM 966 C CA . LYS A 1 127 ? 14.387 9.364 -27.515 1.00 75.44 127 LYS A CA 1
ATOM 967 C C . LYS A 1 127 ? 13.098 10.179 -27.357 1.00 75.44 127 LYS A C 1
ATOM 969 O O . LYS A 1 127 ? 12.015 9.674 -27.617 1.00 75.44 127 LYS A O 1
ATOM 974 N N . GLY A 1 128 ? 13.227 11.456 -26.988 1.00 78.38 128 GLY A N 1
ATOM 975 C CA . GLY A 1 128 ? 12.104 12.406 -26.945 1.00 78.38 128 GLY A CA 1
ATOM 976 C C . GLY A 1 128 ? 11.405 12.558 -25.590 1.00 78.38 128 GLY A C 1
ATOM 977 O O . GLY A 1 128 ? 10.475 13.353 -25.492 1.00 78.38 128 GLY A O 1
ATOM 978 N N . ILE A 1 129 ? 11.857 11.866 -24.539 1.00 84.31 129 ILE A N 1
ATOM 979 C CA . ILE A 1 129 ? 11.341 12.047 -23.172 1.00 84.31 129 ILE A CA 1
ATOM 980 C C . ILE A 1 129 ? 12.333 12.793 -22.276 1.00 84.31 129 ILE A C 1
ATOM 982 O O . ILE A 1 129 ? 13.546 12.778 -22.491 1.00 84.31 129 ILE A O 1
ATOM 986 N N . THR A 1 130 ? 11.814 13.438 -21.233 1.00 86.44 130 THR A N 1
ATOM 987 C CA . TH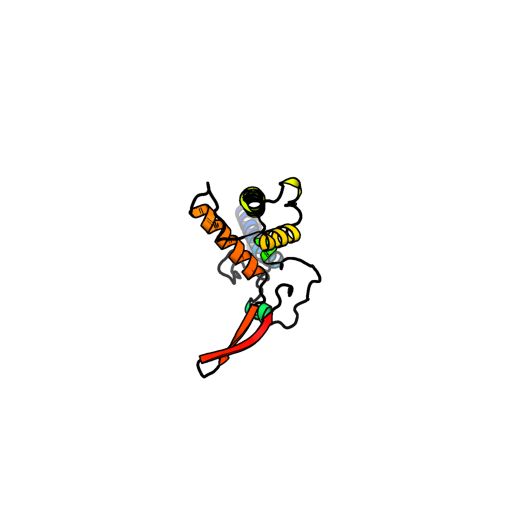R A 1 130 ? 12.644 14.099 -20.222 1.00 86.44 130 THR A CA 1
ATOM 988 C C . THR A 1 130 ? 13.301 13.075 -19.292 1.00 86.44 130 THR A C 1
ATOM 990 O O . THR A 1 130 ? 12.774 11.987 -19.052 1.00 86.44 130 THR A O 1
ATOM 993 N N . SER A 1 131 ? 14.437 13.446 -18.691 1.00 84.50 131 SER A N 1
ATOM 994 C CA . SER A 1 131 ? 15.105 12.622 -17.666 1.00 84.50 131 SER A CA 1
ATOM 995 C C . SER A 1 131 ? 14.180 12.305 -16.480 1.00 84.50 131 SER A C 1
ATOM 997 O O . SER A 1 131 ? 14.195 11.194 -15.954 1.00 84.50 131 SER A O 1
ATOM 999 N N . ALA A 1 132 ? 13.315 13.253 -16.098 1.00 85.50 132 ALA A N 1
ATOM 1000 C CA . ALA A 1 132 ? 12.318 13.052 -15.050 1.00 85.50 132 ALA A CA 1
ATOM 1001 C C . ALA A 1 132 ? 11.324 11.933 -15.400 1.00 85.50 132 ALA A C 1
ATOM 1003 O O . ALA A 1 132 ? 11.059 11.078 -14.557 1.00 85.50 132 ALA A O 1
ATOM 1004 N N . LYS A 1 133 ? 10.830 11.898 -16.646 1.00 86.25 133 LYS A N 1
ATOM 1005 C CA . LYS A 1 133 ? 9.906 10.856 -17.109 1.00 86.25 133 LYS A CA 1
ATOM 1006 C C . LYS A 1 133 ? 10.590 9.489 -17.178 1.00 86.25 133 LYS A C 1
ATOM 1008 O O . LYS A 1 133 ? 10.031 8.516 -16.690 1.00 86.25 133 LYS A O 1
ATOM 1013 N N . LYS A 1 134 ? 11.845 9.429 -17.645 1.00 86.12 134 LYS A N 1
ATOM 1014 C CA . 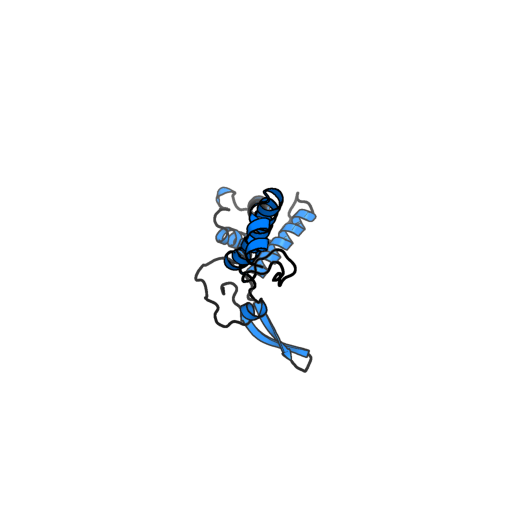LYS A 1 134 ? 12.643 8.190 -17.610 1.00 86.12 134 LYS A CA 1
ATOM 1015 C C . LYS A 1 134 ? 12.778 7.640 -16.185 1.00 86.12 134 LYS A C 1
ATOM 1017 O O . LYS A 1 134 ? 12.553 6.459 -15.950 1.00 86.12 134 LYS A O 1
ATOM 1022 N N . LYS A 1 135 ? 13.112 8.502 -15.218 1.00 88.31 135 LYS A N 1
ATOM 1023 C CA . LYS A 1 135 ? 13.194 8.109 -13.801 1.00 88.31 135 LYS A CA 1
ATOM 1024 C C . LYS A 1 135 ? 11.842 7.673 -13.237 1.00 88.31 135 LYS A C 1
ATOM 1026 O O . LYS A 1 135 ? 11.818 6.803 -12.377 1.00 88.31 135 LYS A O 1
ATOM 1031 N N . ALA A 1 136 ? 10.739 8.263 -13.696 1.00 87.94 136 ALA A N 1
ATOM 1032 C CA . ALA A 1 136 ? 9.403 7.844 -13.288 1.00 87.94 136 ALA A CA 1
ATOM 1033 C C . ALA A 1 136 ? 9.106 6.401 -13.721 1.00 87.94 136 ALA A C 1
ATOM 1035 O O . ALA A 1 136 ? 8.695 5.621 -12.872 1.00 87.94 136 ALA A O 1
ATOM 1036 N N . TYR A 1 137 ? 9.419 6.026 -14.967 1.00 89.06 137 TYR A N 1
ATOM 1037 C CA . TYR A 1 137 ? 9.261 4.644 -15.439 1.00 89.06 137 TYR A CA 1
ATOM 1038 C C . TYR A 1 137 ? 10.126 3.647 -14.669 1.00 89.06 137 TYR A C 1
ATOM 1040 O O . TYR A 1 137 ? 9.646 2.589 -14.290 1.00 89.06 137 TYR A O 1
ATOM 1048 N N . VAL A 1 138 ? 11.380 4.001 -14.371 1.00 88.50 138 VAL A N 1
ATOM 1049 C CA . VAL A 1 138 ? 12.262 3.145 -13.557 1.00 88.50 138 VAL A CA 1
ATOM 1050 C C . VAL A 1 138 ? 11.701 2.945 -12.149 1.00 88.50 138 VAL A C 1
ATOM 1052 O O . VAL A 1 138 ? 11.717 1.831 -11.643 1.00 88.50 138 VAL A O 1
ATOM 1055 N N . ARG A 1 139 ? 11.182 4.003 -11.514 1.00 88.31 139 ARG A N 1
ATOM 1056 C CA . ARG A 1 139 ? 10.536 3.869 -10.200 1.00 88.31 139 ARG A CA 1
ATOM 1057 C C . ARG A 1 139 ? 9.292 2.992 -10.271 1.00 88.31 139 ARG A C 1
ATOM 1059 O O . ARG A 1 139 ? 9.128 2.157 -9.398 1.00 88.31 139 ARG A O 1
ATOM 1066 N N . LEU A 1 140 ? 8.456 3.178 -11.293 1.00 88.12 140 LEU A N 1
ATOM 1067 C CA . LEU A 1 140 ? 7.249 2.376 -11.480 1.00 88.12 140 LEU A CA 1
ATOM 1068 C C . LEU A 1 140 ? 7.592 0.894 -11.669 1.00 88.12 140 LEU A C 1
ATOM 1070 O O . LEU A 1 140 ? 7.009 0.062 -10.987 1.00 88.12 140 LEU A O 1
ATOM 1074 N N . ASP A 1 141 ? 8.574 0.574 -12.516 1.00 87.62 141 ASP A N 1
ATOM 1075 C CA . ASP A 1 141 ? 9.034 -0.805 -12.724 1.00 87.62 141 ASP A CA 1
ATOM 1076 C C . ASP A 1 141 ? 9.553 -1.437 -11.428 1.00 87.62 141 ASP A C 1
ATOM 1078 O O . ASP A 1 141 ? 9.134 -2.534 -11.069 1.00 87.62 141 ASP A O 1
ATOM 1082 N N . ASN A 1 142 ? 10.394 -0.717 -10.680 1.00 86.44 142 ASN A N 1
ATOM 1083 C CA . ASN A 1 142 ? 10.892 -1.196 -9.391 1.00 86.44 142 ASN A CA 1
ATOM 1084 C C . ASN A 1 142 ? 9.743 -1.452 -8.408 1.00 86.44 142 ASN A C 1
ATOM 1086 O O . ASN A 1 142 ? 9.682 -2.522 -7.813 1.00 86.44 142 ASN A O 1
ATOM 1090 N N . SER A 1 143 ? 8.803 -0.511 -8.279 1.00 83.38 143 SER A N 1
ATOM 1091 C CA . SER A 1 143 ? 7.653 -0.668 -7.387 1.00 83.38 143 SER A CA 1
ATOM 1092 C C . SER A 1 143 ? 6.744 -1.829 -7.799 1.00 83.38 143 SER A C 1
ATOM 1094 O O . SER A 1 143 ? 6.252 -2.535 -6.927 1.00 83.38 143 SER A O 1
ATOM 1096 N N . LEU A 1 144 ? 6.542 -2.070 -9.100 1.00 82.62 144 LEU A N 1
ATOM 1097 C CA . LEU A 1 144 ? 5.764 -3.215 -9.588 1.00 82.62 144 LEU A CA 1
ATOM 1098 C C . LEU A 1 144 ? 6.461 -4.549 -9.278 1.00 82.62 144 LEU A C 1
ATOM 1100 O O . LEU A 1 144 ? 5.798 -5.508 -8.890 1.00 82.62 144 LEU A O 1
ATOM 1104 N N . ARG A 1 145 ? 7.792 -4.615 -9.410 1.00 81.56 145 ARG A N 1
ATOM 1105 C CA . ARG A 1 145 ? 8.578 -5.816 -9.071 1.00 81.56 145 ARG A CA 1
ATOM 1106 C C . ARG A 1 145 ? 8.601 -6.088 -7.571 1.00 81.56 145 ARG A C 1
ATOM 1108 O O . ARG A 1 145 ? 8.482 -7.237 -7.167 1.00 81.56 145 ARG A O 1
ATOM 1115 N N . GLU A 1 146 ? 8.732 -5.041 -6.761 1.00 75.81 146 GLU A N 1
ATOM 1116 C CA . GLU A 1 146 ? 8.669 -5.130 -5.298 1.00 75.81 146 GLU A CA 1
ATOM 1117 C C . GLU A 1 146 ? 7.275 -5.542 -4.819 1.00 75.81 146 GLU A C 1
ATOM 1119 O O . GLU A 1 146 ? 7.156 -6.341 -3.898 1.00 75.81 146 GLU A O 1
ATOM 1124 N N . ALA A 1 147 ? 6.215 -5.050 -5.465 1.00 71.62 147 ALA A N 1
ATOM 1125 C CA . ALA A 1 147 ? 4.845 -5.411 -5.122 1.00 71.62 147 ALA A CA 1
ATOM 1126 C C . ALA A 1 147 ? 4.542 -6.903 -5.351 1.00 71.62 147 ALA A C 1
ATOM 1128 O O . ALA A 1 147 ? 3.738 -7.470 -4.615 1.00 71.62 147 ALA A O 1
ATOM 1129 N N . GLY A 1 148 ? 5.184 -7.533 -6.339 1.00 64.88 148 GLY A N 1
ATOM 1130 C CA . GLY A 1 148 ? 5.068 -8.970 -6.605 1.00 64.88 148 GLY A CA 1
ATOM 1131 C C . GLY A 1 148 ? 6.022 -9.854 -5.795 1.00 64.88 148 GLY A C 1
ATOM 1132 O O . GLY A 1 148 ? 5.990 -11.070 -5.967 1.00 64.88 148 GLY A O 1
ATOM 1133 N N . ALA A 1 149 ? 6.887 -9.277 -4.956 1.00 65.56 149 ALA A N 1
ATOM 1134 C CA . ALA A 1 149 ? 7.835 -10.036 -4.151 1.00 65.56 149 ALA A CA 1
ATOM 1135 C C . ALA A 1 149 ? 7.217 -10.471 -2.815 1.00 65.56 149 ALA A C 1
ATOM 1137 O O . ALA A 1 149 ? 6.436 -9.741 -2.203 1.00 65.56 149 ALA A O 1
ATOM 1138 N N . ASP A 1 150 ? 7.614 -11.650 -2.343 1.00 67.19 150 ASP A N 1
ATOM 1139 C CA . ASP A 1 150 ? 7.237 -12.128 -1.017 1.00 67.19 150 ASP A CA 1
ATOM 1140 C C . ASP A 1 150 ? 7.968 -11.333 0.077 1.00 67.19 150 ASP A C 1
ATOM 1142 O O . ASP A 1 150 ? 9.120 -10.914 -0.082 1.00 67.19 150 ASP A O 1
ATOM 1146 N N . ILE A 1 151 ? 7.303 -11.129 1.215 1.00 71.56 151 ILE A N 1
ATOM 1147 C CA . ILE A 1 151 ? 7.858 -10.377 2.344 1.00 71.56 151 ILE A CA 1
ATOM 1148 C C . ILE A 1 151 ? 8.483 -11.353 3.335 1.00 71.56 151 ILE A C 1
ATOM 1150 O O . ILE A 1 151 ? 7.804 -12.221 3.877 1.00 71.56 151 ILE A O 1
ATOM 1154 N N . ILE A 1 152 ? 9.770 -11.177 3.636 1.00 76.69 152 ILE A N 1
ATOM 1155 C CA . ILE A 1 152 ? 10.470 -11.984 4.641 1.00 76.69 152 ILE A CA 1
ATOM 1156 C C . ILE A 1 152 ? 10.450 -11.266 5.992 1.00 76.69 152 ILE A C 1
ATOM 1158 O O . ILE A 1 152 ? 10.964 -10.157 6.145 1.00 76.69 152 ILE A O 1
ATOM 1162 N N . LEU A 1 153 ? 9.891 -11.932 6.997 1.00 76.62 153 LEU A N 1
ATOM 1163 C CA . LEU A 1 153 ? 9.980 -11.552 8.400 1.00 76.62 153 LEU A CA 1
ATOM 1164 C C . LEU A 1 153 ? 11.205 -12.221 9.008 1.00 76.62 153 LEU A C 1
ATOM 1166 O O . LEU A 1 153 ? 11.288 -13.447 9.069 1.00 76.62 153 LEU A O 1
ATOM 1170 N N . ALA A 1 154 ? 12.149 -11.413 9.481 1.00 82.38 154 ALA A N 1
ATOM 1171 C CA . ALA A 1 154 ? 13.367 -11.889 10.120 1.00 82.38 154 ALA A CA 1
ATOM 1172 C C . ALA A 1 154 ? 13.421 -11.484 11.596 1.00 82.38 154 ALA A C 1
ATOM 1174 O O . ALA A 1 154 ? 13.039 -10.371 11.966 1.00 82.38 154 ALA A O 1
ATOM 1175 N N . THR A 1 155 ? 13.933 -12.382 12.434 1.00 79.44 155 THR A N 1
ATOM 1176 C CA . THR A 1 155 ? 14.238 -12.105 13.841 1.00 79.44 155 THR A CA 1
ATOM 1177 C C . THR A 1 155 ? 15.730 -11.837 13.982 1.00 79.44 155 THR A C 1
ATOM 1179 O O . THR A 1 155 ? 16.550 -12.494 13.342 1.00 79.44 155 THR A O 1
ATOM 1182 N N . ARG A 1 156 ? 16.092 -10.851 14.806 1.00 82.00 156 ARG A N 1
ATOM 1183 C CA . ARG A 1 156 ? 17.493 -10.568 15.123 1.00 82.00 156 ARG A CA 1
ATOM 1184 C C . ARG A 1 156 ? 17.977 -11.511 16.221 1.00 82.00 156 ARG A C 1
ATOM 1186 O O . ARG A 1 156 ? 17.373 -11.549 17.290 1.00 82.00 156 ARG A O 1
ATOM 1193 N N . GLU A 1 157 ? 19.065 -12.221 15.956 1.00 84.88 157 GLU A N 1
ATOM 1194 C CA . GLU A 1 157 ? 19.735 -13.085 16.928 1.00 84.88 157 GLU A CA 1
ATOM 1195 C C . GLU A 1 157 ? 20.655 -12.279 17.867 1.00 84.88 157 GLU A C 1
ATOM 1197 O O . GLU A 1 157 ? 20.943 -11.101 17.630 1.00 84.88 157 GLU A O 1
ATOM 1202 N N . GLU A 1 158 ? 21.116 -12.902 18.959 1.00 77.50 158 GLU A N 1
ATOM 1203 C CA . GLU A 1 158 ? 21.987 -12.257 19.959 1.00 77.50 158 GLU A CA 1
ATOM 1204 C C . GLU A 1 158 ? 23.332 -11.786 19.381 1.00 77.50 158 GLU A C 1
ATOM 1206 O O . GLU A 1 158 ? 23.915 -10.826 19.885 1.00 77.50 158 GLU A O 1
ATOM 1211 N N . ASP A 1 159 ? 23.806 -12.413 18.303 1.00 81.31 159 ASP A N 1
ATOM 1212 C CA . ASP A 1 159 ? 25.034 -12.037 17.596 1.00 81.31 159 ASP A CA 1
ATOM 1213 C C . ASP A 1 159 ? 24.837 -10.880 16.593 1.00 81.31 159 ASP A C 1
ATOM 1215 O O . ASP A 1 159 ? 25.796 -10.406 15.980 1.00 81.31 159 ASP A O 1
ATOM 1219 N N . GLY A 1 160 ? 23.602 -10.390 16.444 1.00 74.44 160 GLY A N 1
ATOM 1220 C CA . GLY A 1 160 ? 23.233 -9.336 15.504 1.00 74.44 160 GLY A CA 1
ATOM 1221 C C . GLY A 1 160 ? 22.931 -9.823 14.084 1.00 74.44 160 GLY A C 1
ATOM 1222 O O . GLY A 1 160 ? 22.596 -8.989 13.236 1.00 74.44 160 GLY A O 1
ATOM 1223 N N . SER A 1 161 ? 23.009 -11.129 13.818 1.00 77.06 161 SER A N 1
ATOM 1224 C CA . SER A 1 161 ? 22.565 -11.730 12.562 1.00 77.06 161 SER A CA 1
ATOM 1225 C C . SER A 1 161 ? 21.031 -11.732 12.452 1.00 77.06 161 SER A C 1
ATOM 1227 O O . SER A 1 161 ? 20.306 -11.506 13.427 1.00 77.06 161 SER A O 1
ATOM 1229 N N . LEU A 1 162 ? 20.524 -11.892 11.228 1.00 83.75 162 LEU A N 1
ATOM 1230 C CA . LEU A 1 162 ? 19.092 -11.965 10.940 1.00 83.75 162 LEU A CA 1
ATOM 1231 C C . LEU A 1 162 ? 18.752 -13.388 10.502 1.00 83.75 162 LEU A C 1
ATOM 1233 O O . LEU A 1 162 ? 19.256 -13.845 9.476 1.00 83.75 162 LEU A O 1
ATOM 1237 N N . ALA A 1 163 ? 17.873 -14.049 11.249 1.00 78.50 163 ALA A N 1
ATOM 1238 C CA . ALA A 1 163 ? 17.320 -15.346 10.887 1.00 78.50 163 ALA A CA 1
ATOM 1239 C C . ALA A 1 163 ? 15.915 -15.178 10.305 1.00 78.50 163 ALA A C 1
ATOM 1241 O O . ALA A 1 163 ? 15.067 -14.494 10.887 1.00 78.50 163 ALA A O 1
ATOM 1242 N N . GLU A 1 164 ? 15.661 -15.802 9.154 1.00 79.62 164 GLU A N 1
ATOM 1243 C CA . GLU A 1 164 ? 14.336 -15.834 8.539 1.00 79.62 164 GLU A CA 1
ATOM 1244 C C . GLU A 1 164 ? 13.360 -16.594 9.444 1.00 79.62 164 GLU A C 1
ATOM 1246 O O . GLU A 1 164 ? 13.549 -17.766 9.760 1.00 79.62 164 GLU A O 1
ATOM 1251 N N . SER A 1 165 ? 12.321 -15.894 9.890 1.00 72.94 165 SER A N 1
ATOM 1252 C CA . SER A 1 165 ? 11.287 -16.430 10.771 1.00 72.94 165 SER A CA 1
ATOM 1253 C C . SER A 1 165 ? 10.080 -16.916 9.974 1.00 72.94 165 SER A C 1
ATOM 1255 O O . SER A 1 165 ? 9.530 -17.973 10.281 1.00 72.94 165 SER A O 1
ATOM 1257 N N . ARG A 1 166 ? 9.672 -16.154 8.950 1.00 73.75 166 ARG A N 1
ATOM 1258 C CA . ARG A 1 166 ? 8.542 -16.482 8.075 1.00 73.75 166 ARG A CA 1
ATOM 1259 C C . ARG A 1 166 ? 8.608 -15.700 6.767 1.00 73.75 166 ARG A C 1
ATOM 1261 O O . ARG A 1 166 ? 8.944 -14.521 6.774 1.00 73.75 166 ARG A O 1
ATOM 1268 N N . THR A 1 167 ? 8.166 -16.324 5.685 1.00 75.50 167 THR A N 1
ATOM 1269 C CA . THR A 1 167 ? 7.842 -15.662 4.419 1.00 75.50 167 THR A CA 1
ATOM 1270 C C . THR A 1 167 ? 6.326 -15.436 4.340 1.00 75.50 167 THR A C 1
ATOM 1272 O O . THR A 1 167 ? 5.557 -16.358 4.611 1.00 75.50 167 THR A O 1
ATOM 1275 N N . VAL A 1 168 ? 5.888 -14.222 4.013 1.00 73.06 168 VAL A N 1
ATOM 1276 C CA . VAL A 1 168 ? 4.490 -13.876 3.713 1.00 73.06 168 VAL A CA 1
ATOM 1277 C C . VAL A 1 168 ? 4.372 -13.760 2.201 1.00 73.06 168 VAL A C 1
ATOM 1279 O O . VAL A 1 168 ? 5.003 -12.883 1.602 1.00 73.06 168 VAL A O 1
ATOM 1282 N N . ALA A 1 169 ? 3.597 -14.654 1.589 1.00 65.38 169 ALA A N 1
ATOM 1283 C CA . ALA A 1 169 ? 3.412 -14.641 0.146 1.00 65.38 169 ALA A CA 1
ATOM 1284 C C . ALA A 1 169 ? 2.629 -13.397 -0.304 1.00 65.38 169 ALA A C 1
ATOM 1286 O O . ALA A 1 169 ? 1.737 -12.916 0.396 1.00 65.38 169 ALA A O 1
ATOM 1287 N N . SER A 1 170 ? 2.916 -12.897 -1.506 1.00 62.16 170 SER A N 1
ATOM 1288 C CA . SER A 1 170 ? 2.233 -11.718 -2.079 1.00 62.16 170 SER A CA 1
ATOM 1289 C C . SER A 1 170 ? 0.705 -11.867 -2.256 1.00 62.16 170 SER A C 1
ATOM 1291 O O . SER A 1 170 ? 0.009 -10.877 -2.499 1.00 62.16 170 SER A O 1
ATOM 1293 N N . ASN A 1 171 ? 0.169 -13.084 -2.115 1.00 59.16 171 ASN A N 1
ATOM 1294 C CA . ASN A 1 171 ? -1.255 -13.417 -2.197 1.00 59.16 171 ASN A CA 1
ATOM 1295 C C . ASN A 1 171 ? -1.895 -13.822 -0.848 1.00 59.16 171 ASN A C 1
ATOM 1297 O O . ASN A 1 171 ? -3.022 -14.329 -0.842 1.00 59.16 171 ASN A O 1
ATOM 1301 N N . GLU A 1 172 ? -1.199 -13.625 0.277 1.00 57.62 172 GLU A N 1
ATOM 1302 C CA . GLU A 1 172 ? -1.727 -13.834 1.631 1.00 57.62 172 GLU A CA 1
ATOM 1303 C C . GLU A 1 172 ? -2.456 -12.579 2.141 1.00 57.62 172 GLU A C 1
ATOM 1305 O O . GLU A 1 172 ? -1.893 -11.483 2.168 1.00 57.62 172 GLU A O 1
ATOM 1310 N N . PHE A 1 173 ? -3.708 -12.741 2.586 1.00 60.47 173 PHE A N 1
ATOM 1311 C CA . PHE A 1 173 ? -4.548 -11.653 3.109 1.00 60.47 173 PHE A CA 1
ATOM 1312 C C . PHE A 1 173 ? -5.150 -12.011 4.482 1.00 60.47 173 PHE A C 1
ATOM 1314 O O . PHE A 1 173 ? -5.296 -13.193 4.807 1.00 60.47 173 PHE A O 1
ATOM 1321 N N . VAL A 1 174 ? -5.498 -10.989 5.282 1.00 64.56 174 VAL A N 1
ATOM 1322 C CA . VAL A 1 174 ? -6.151 -11.095 6.610 1.00 64.56 174 VAL A CA 1
ATOM 1323 C C . VAL A 1 174 ? -7.531 -10.453 6.587 1.00 64.56 174 VAL A C 1
ATOM 1325 O O . VAL A 1 174 ? -7.646 -9.353 6.001 1.00 64.56 174 VAL A O 1
#